Protein AF-A0AA91JRT8-F1 (afdb_monomer_lite)

Foldseek 3Di:
DDPPPPPPPPPPVPQDDLVRLCVVCVVVVHQSVVSVVVNVVSHDCVRPVLLPDDLVNLCVSCVRRVHHSVSSVVSNCCSPVVVVPPD

pLDDT: mean 79.87, std 20.4, range [36.44, 96.62]

Radius of gyration: 16.54 Å; chains: 1; bounding box: 25×32×59 Å

Sequence (87 aa):
MSSNSVLTATTTVKTLSLADWLVIADTLNYERLWAFDKFNQHSSSETYDLSALTLKDWEEIAELIGCDTYWANRRYRAHTVGSKSSR

Secondary structure (DSSP, 8-state):
--------TTS------HHHHHHHHHHHT--HHHHHHHHHHH--TTT--TTS--HHHHHHHHHHHT--HHHHHHHHHHHHHHTTTT-

Structure (mmCIF, N/CA/C/O backbone):
data_AF-A0AA91JRT8-F1
#
_entry.id   AF-A0AA91JRT8-F1
#
loop_
_atom_site.group_PDB
_atom_site.id
_atom_site.type_symbol
_atom_site.label_atom_id
_atom_site.label_alt_id
_atom_site.label_comp_id
_atom_site.label_asym_id
_atom_site.label_entity_id
_atom_site.label_seq_id
_atom_site.pdbx_PDB_ins_code
_atom_site.Cartn_x
_atom_site.Cartn_y
_atom_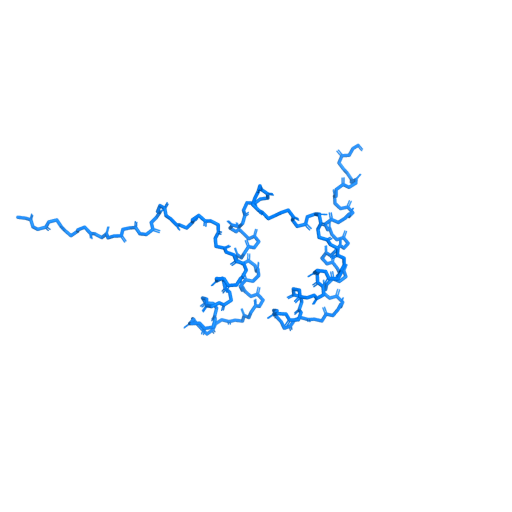site.Cartn_z
_atom_site.occupancy
_atom_site.B_iso_or_equiv
_atom_site.auth_seq_id
_atom_site.auth_comp_id
_atom_site.auth_asym_id
_atom_site.auth_atom_id
_atom_site.pdbx_PDB_model_num
ATOM 1 N N . MET A 1 1 ? -1.461 22.698 -41.647 1.00 38.19 1 MET A N 1
ATOM 2 C CA . MET A 1 1 ? -0.799 22.722 -40.327 1.00 38.19 1 MET A CA 1
ATOM 3 C C . MET A 1 1 ? -1.388 21.579 -39.529 1.00 38.19 1 MET A C 1
ATOM 5 O O . MET A 1 1 ? -2.552 21.648 -39.164 1.00 38.19 1 MET A O 1
ATOM 9 N N . SER A 1 2 ? -0.648 20.480 -39.409 1.00 36.44 2 SER A N 1
ATOM 10 C CA . SER A 1 2 ? -1.123 19.269 -38.739 1.00 36.44 2 SER A CA 1
ATOM 11 C C . SER A 1 2 ? -1.046 19.484 -37.233 1.00 36.44 2 SER A C 1
ATOM 13 O O . SER A 1 2 ? 0.043 19.643 -36.686 1.00 36.44 2 SER A O 1
ATOM 15 N N . SER A 1 3 ? -2.203 19.544 -36.578 1.00 40.03 3 SER A N 1
ATOM 16 C CA . SER A 1 3 ? -2.293 19.560 -35.123 1.00 40.03 3 SER A CA 1
ATOM 17 C C . SER A 1 3 ? -1.744 18.240 -34.592 1.00 40.03 3 SER A C 1
ATOM 19 O O . SER A 1 3 ? -2.398 17.206 -34.690 1.00 40.03 3 SER A O 1
ATOM 21 N N . ASN A 1 4 ? -0.530 18.272 -34.043 1.00 43.22 4 ASN A N 1
ATOM 22 C CA . ASN A 1 4 ? -0.029 17.217 -33.173 1.00 43.22 4 ASN A CA 1
ATOM 23 C C . ASN A 1 4 ? -0.874 17.246 -31.898 1.00 43.22 4 ASN A C 1
ATOM 25 O O . ASN A 1 4 ? -0.526 17.908 -30.921 1.00 43.22 4 ASN A O 1
ATOM 29 N N . SER A 1 5 ? -2.015 16.562 -31.922 1.00 42.59 5 SER A N 1
ATOM 30 C CA . SER A 1 5 ? -2.756 16.225 -30.715 1.00 42.59 5 SER A CA 1
ATOM 31 C C . SER A 1 5 ? -1.901 15.243 -29.925 1.00 42.59 5 SER A C 1
ATOM 33 O O . SER A 1 5 ? -2.034 14.029 -30.054 1.00 42.59 5 SER A O 1
ATOM 35 N N . VAL A 1 6 ? -0.977 15.777 -29.125 1.00 45.22 6 VAL A N 1
ATOM 36 C CA . VAL A 1 6 ? -0.426 15.045 -27.992 1.00 45.22 6 VAL A CA 1
ATOM 37 C C . VAL A 1 6 ? -1.644 14.674 -27.163 1.00 45.22 6 VAL A C 1
ATOM 39 O O . VAL A 1 6 ? -2.307 15.547 -26.607 1.00 45.22 6 VAL A O 1
ATOM 42 N N . LEU A 1 7 ? -1.987 13.389 -27.159 1.00 38.03 7 LEU A N 1
ATOM 43 C CA . LEU A 1 7 ? -2.854 12.790 -26.158 1.00 38.03 7 LEU A CA 1
ATOM 44 C C . LEU A 1 7 ? -2.198 13.070 -24.806 1.00 38.03 7 LEU A C 1
ATOM 46 O O . LEU A 1 7 ? -1.391 12.292 -24.305 1.00 38.03 7 LEU A O 1
ATOM 50 N N . THR A 1 8 ? -2.476 14.237 -24.238 1.00 40.78 8 THR A N 1
ATOM 51 C CA . THR A 1 8 ? -2.138 14.541 -22.862 1.00 40.78 8 THR A CA 1
ATOM 52 C C . THR A 1 8 ? -3.003 13.604 -22.038 1.00 40.78 8 THR A C 1
ATOM 54 O O . THR A 1 8 ? -4.202 13.829 -21.880 1.00 40.78 8 THR A O 1
ATOM 57 N N . ALA A 1 9 ? -2.405 12.516 -21.550 1.00 43.66 9 ALA A N 1
ATOM 58 C CA . ALA A 1 9 ? -2.976 11.580 -20.583 1.00 43.66 9 ALA A CA 1
ATOM 59 C C . ALA A 1 9 ? -3.192 12.258 -19.210 1.00 43.66 9 ALA A C 1
ATOM 61 O O . ALA A 1 9 ? -2.901 11.701 -18.160 1.00 43.66 9 ALA A O 1
ATOM 62 N N . THR A 1 10 ? -3.645 13.509 -19.208 1.00 43.62 10 THR A N 1
ATOM 63 C CA . THR A 1 10 ? -3.747 14.384 -18.042 1.00 43.62 10 THR A CA 1
ATOM 64 C C . THR A 1 10 ? -5.104 14.288 -17.358 1.00 43.62 10 THR A C 1
ATOM 66 O O . THR A 1 10 ? -5.254 14.807 -16.260 1.00 43.62 10 THR A O 1
ATOM 69 N N . THR A 1 11 ? -6.097 13.628 -17.959 1.00 42.22 11 THR A N 1
ATOM 70 C CA . THR A 1 11 ? -7.492 13.689 -17.479 1.00 42.22 11 THR A CA 1
ATOM 71 C C . THR A 1 11 ? -8.053 12.378 -16.930 1.00 42.22 11 THR A C 1
ATOM 73 O O . THR A 1 11 ? -9.159 12.382 -16.391 1.00 42.22 11 THR A O 1
ATOM 76 N N . THR A 1 12 ? -7.292 11.278 -16.975 1.00 42.19 12 THR A N 1
ATOM 77 C CA . THR A 1 12 ? -7.754 9.974 -16.461 1.00 42.19 12 THR A CA 1
ATOM 78 C C . THR A 1 12 ? -6.711 9.241 -15.621 1.00 42.19 12 THR A C 1
ATOM 80 O O . THR A 1 12 ? -6.795 8.031 -15.466 1.00 42.19 12 THR A O 1
ATOM 83 N N . VAL A 1 13 ? -5.773 9.943 -14.978 1.00 48.56 13 VAL A N 1
ATOM 84 C CA . VAL A 1 13 ? -5.152 9.400 -13.751 1.00 48.56 13 VAL A CA 1
ATOM 85 C C . VAL A 1 13 ? -6.149 9.613 -12.602 1.00 48.56 13 VAL A C 1
ATOM 87 O O . VAL A 1 13 ? -5.878 10.298 -11.621 1.00 48.56 13 VAL A O 1
ATOM 90 N N . LYS A 1 14 ? -7.379 9.108 -12.756 1.00 53.16 14 LYS A N 1
ATOM 91 C CA . LYS A 1 14 ? -8.325 9.009 -11.645 1.00 53.16 14 LYS A CA 1
ATOM 92 C C . LYS A 1 14 ? -7.810 7.875 -10.768 1.00 53.16 14 LYS A C 1
ATOM 94 O O . LYS A 1 14 ? -7.952 6.719 -11.138 1.00 53.16 14 LYS A O 1
ATOM 99 N N . THR A 1 15 ? -7.130 8.254 -9.685 1.00 67.75 15 THR A N 1
ATOM 100 C CA . THR A 1 15 ? -6.699 7.417 -8.550 1.00 67.75 15 THR A CA 1
ATOM 101 C C . THR A 1 15 ? -6.360 5.972 -8.923 1.00 67.75 15 THR A C 1
ATOM 103 O O . THR A 1 15 ? -7.147 5.061 -8.661 1.00 67.75 15 THR A O 1
ATOM 106 N N . LEU A 1 16 ? -5.184 5.774 -9.526 1.00 81.31 16 LEU A N 1
ATOM 107 C CA . LEU A 1 16 ? -4.612 4.442 -9.730 1.00 81.31 16 LEU A CA 1
ATOM 108 C C . LEU A 1 16 ? -4.611 3.659 -8.407 1.00 81.31 16 LEU A C 1
ATOM 110 O O . LEU A 1 16 ? -4.263 4.207 -7.356 1.00 81.31 16 LEU A O 1
ATOM 114 N N . SER A 1 17 ? -5.022 2.394 -8.466 1.00 88.44 17 SER A N 1
ATOM 115 C CA . SER A 1 17 ? -4.970 1.475 -7.330 1.00 88.44 17 SER A CA 1
ATOM 116 C C . SER A 1 17 ? -3.525 1.108 -6.985 1.00 88.44 17 SER A C 1
ATOM 118 O O . SER A 1 17 ? -2.606 1.321 -7.778 1.00 88.44 17 SER A O 1
ATOM 120 N N . LEU A 1 18 ? -3.303 0.515 -5.809 1.00 90.00 18 LEU A N 1
ATOM 121 C CA . LEU A 1 18 ? -1.983 -0.019 -5.457 1.00 90.00 18 LEU A CA 1
ATOM 122 C C . LEU A 1 18 ? -1.503 -1.063 -6.481 1.00 90.00 18 LEU A C 1
ATOM 124 O O . LEU A 1 18 ? -0.325 -1.078 -6.828 1.00 90.00 18 LEU A O 1
ATOM 128 N N . ALA A 1 19 ? -2.411 -1.889 -7.010 1.00 91.31 19 ALA A N 1
ATOM 129 C CA . ALA A 1 19 ? -2.084 -2.874 -8.037 1.00 91.31 19 ALA A CA 1
ATOM 130 C C . ALA A 1 19 ? -1.585 -2.214 -9.332 1.00 91.31 19 ALA A C 1
ATOM 132 O O . ALA A 1 19 ? -0.590 -2.658 -9.901 1.00 91.31 19 ALA A O 1
ATOM 133 N N . ASP A 1 20 ? -2.213 -1.116 -9.758 1.00 91.31 20 ASP A N 1
ATOM 134 C CA . ASP A 1 20 ? -1.768 -0.363 -10.936 1.00 91.31 20 ASP A CA 1
ATOM 135 C C . ASP A 1 20 ? -0.360 0.213 -10.730 1.00 91.31 20 ASP A C 1
ATOM 137 O O . ASP A 1 20 ? 0.496 0.121 -11.610 1.00 91.31 20 ASP A O 1
ATOM 141 N N . TRP A 1 21 ? -0.086 0.766 -9.545 1.00 92.25 21 TRP A N 1
ATOM 142 C CA . TRP A 1 21 ? 1.243 1.281 -9.212 1.00 92.25 21 TRP A CA 1
ATOM 143 C C . TRP A 1 21 ? 2.308 0.186 -9.149 1.00 92.25 21 TRP A C 1
ATOM 145 O O . TRP A 1 21 ? 3.445 0.439 -9.547 1.00 92.25 21 TRP A O 1
ATOM 155 N N . LEU A 1 22 ? 1.958 -1.020 -8.692 1.00 94.19 22 LEU A N 1
ATOM 156 C CA . LEU A 1 22 ? 2.862 -2.174 -8.702 1.00 94.19 22 LEU A CA 1
ATOM 157 C C . LEU A 1 22 ? 3.223 -2.581 -10.134 1.00 94.19 22 LEU A C 1
ATOM 159 O O . LEU A 1 22 ? 4.401 -2.752 -10.435 1.00 94.19 22 LEU A O 1
ATOM 163 N N . VAL A 1 23 ? 2.241 -2.635 -11.040 1.00 94.62 23 VAL A N 1
ATOM 164 C CA . VAL A 1 23 ? 2.487 -2.910 -12.468 1.00 94.62 23 VAL A CA 1
ATOM 165 C C . VAL A 1 23 ? 3.391 -1.843 -13.091 1.00 94.62 23 VAL A C 1
ATOM 167 O O . VAL A 1 23 ? 4.296 -2.169 -13.862 1.00 94.62 23 VAL A O 1
ATOM 170 N N . ILE A 1 24 ? 3.188 -0.566 -12.750 1.00 91.81 24 ILE A N 1
ATOM 171 C CA . ILE A 1 24 ? 4.053 0.529 -13.214 1.00 91.81 24 ILE A CA 1
ATOM 172 C C . ILE A 1 24 ? 5.477 0.364 -12.675 1.00 91.81 24 ILE A C 1
ATOM 174 O O . ILE A 1 24 ? 6.428 0.523 -13.439 1.00 91.81 24 ILE A O 1
ATOM 178 N N . ALA A 1 25 ? 5.637 0.045 -11.388 1.00 94.25 25 ALA A N 1
ATOM 179 C CA . ALA A 1 25 ? 6.948 -0.166 -10.786 1.00 94.25 25 ALA A CA 1
ATOM 180 C C . ALA A 1 25 ? 7.698 -1.311 -11.472 1.00 94.25 25 ALA A C 1
ATOM 182 O O . ALA A 1 25 ? 8.829 -1.110 -11.905 1.00 94.25 25 ALA A O 1
ATOM 183 N N . ASP A 1 26 ? 7.042 -2.454 -11.675 1.00 94.62 26 ASP A N 1
ATOM 184 C CA . ASP A 1 26 ? 7.626 -3.599 -12.378 1.00 94.62 26 ASP A CA 1
ATOM 185 C C . ASP A 1 26 ? 8.010 -3.228 -13.827 1.00 94.62 26 ASP A C 1
ATOM 187 O O . ASP A 1 26 ? 9.104 -3.548 -14.290 1.00 94.62 26 ASP A O 1
ATOM 191 N N . THR A 1 27 ? 7.154 -2.478 -14.532 1.00 96.62 27 THR A N 1
ATOM 192 C CA . THR A 1 27 ? 7.404 -2.028 -15.918 1.00 96.62 27 THR A CA 1
ATOM 193 C C . THR A 1 27 ? 8.600 -1.077 -16.024 1.00 96.62 27 THR A C 1
ATOM 195 O O . THR A 1 27 ? 9.346 -1.121 -17.002 1.00 96.62 27 THR A O 1
ATOM 198 N N . LEU A 1 28 ? 8.779 -0.201 -15.033 1.00 95.00 28 LEU A N 1
ATOM 199 C CA . LEU A 1 28 ? 9.858 0.790 -14.986 1.00 95.00 28 LEU A CA 1
ATOM 200 C C . LEU A 1 28 ? 11.098 0.294 -14.227 1.00 95.00 28 LEU A C 1
ATOM 202 O O . LEU A 1 28 ? 12.066 1.045 -14.096 1.00 95.00 28 LEU A O 1
ATOM 206 N N . ASN A 1 29 ? 11.083 -0.956 -13.755 1.00 95.56 29 ASN A N 1
ATOM 207 C CA . ASN A 1 29 ? 12.125 -1.557 -12.927 1.00 95.56 29 ASN A CA 1
ATOM 208 C C . ASN A 1 29 ? 12.422 -0.746 -11.645 1.00 95.56 29 ASN A C 1
ATOM 210 O O . ASN A 1 29 ? 13.579 -0.530 -11.275 1.00 95.56 29 ASN A O 1
ATOM 214 N N . TYR A 1 30 ? 11.365 -0.274 -10.982 1.00 94.94 30 TYR A N 1
ATOM 215 C CA . TYR A 1 30 ? 11.411 0.339 -9.655 1.00 94.94 30 TYR A CA 1
ATOM 216 C C . TYR A 1 30 ? 11.055 -0.662 -8.555 1.00 94.94 30 TYR A C 1
ATOM 218 O O . TYR A 1 30 ? 10.411 -1.681 -8.786 1.00 94.94 30 TYR A O 1
ATOM 226 N N . GLU A 1 31 ? 11.456 -0.344 -7.326 1.00 95.00 31 GLU A N 1
ATOM 227 C CA . GLU A 1 31 ? 11.106 -1.143 -6.153 1.00 95.00 31 GLU A CA 1
ATOM 228 C C . GLU A 1 31 ? 9.601 -1.089 -5.863 1.00 95.00 31 GLU A C 1
ATOM 230 O O . GLU A 1 31 ? 8.942 -0.066 -6.045 1.00 95.00 31 GLU A O 1
ATOM 235 N N . ARG A 1 32 ? 9.040 -2.164 -5.311 1.00 94.25 32 ARG A N 1
ATOM 236 C CA . ARG A 1 32 ? 7.612 -2.193 -4.960 1.00 94.25 32 ARG A CA 1
ATOM 237 C C . ARG A 1 32 ? 7.237 -1.219 -3.840 1.00 94.25 32 ARG A C 1
ATOM 239 O O . ARG A 1 32 ? 6.106 -0.743 -3.805 1.00 94.25 32 ARG A O 1
ATOM 246 N N . LEU A 1 33 ? 8.180 -0.850 -2.968 1.00 94.3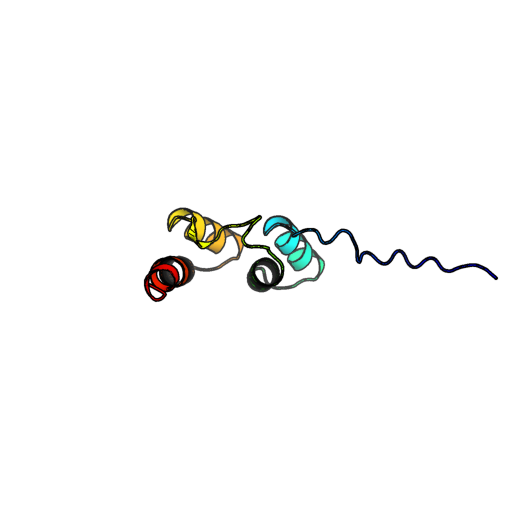8 33 LEU A N 1
ATOM 247 C CA . LEU A 1 33 ? 7.959 0.207 -1.976 1.00 94.38 33 LEU A CA 1
ATOM 248 C C . LEU A 1 33 ? 7.690 1.568 -2.642 1.00 94.38 33 LEU A C 1
ATOM 250 O O . LEU A 1 33 ? 6.830 2.318 -2.181 1.00 94.38 33 LEU A O 1
ATOM 254 N N . TRP A 1 34 ? 8.341 1.852 -3.775 1.00 95.12 34 TRP A N 1
ATOM 255 C CA . TRP A 1 34 ? 8.070 3.058 -4.560 1.00 95.12 34 TRP A CA 1
ATOM 256 C C . TRP A 1 34 ? 6.624 3.086 -5.073 1.00 95.12 34 TRP A C 1
ATOM 258 O O . TRP A 1 34 ? 5.992 4.144 -5.062 1.00 95.12 34 TRP A O 1
ATOM 268 N N . ALA A 1 35 ? 6.066 1.931 -5.459 1.00 94.19 35 ALA A N 1
ATOM 269 C CA . ALA A 1 35 ? 4.666 1.831 -5.873 1.00 94.19 35 ALA A CA 1
ATOM 270 C C . ALA A 1 35 ? 3.716 2.270 -4.752 1.00 94.19 35 ALA A C 1
ATOM 272 O O . ALA A 1 35 ? 2.781 3.033 -4.992 1.00 94.19 35 ALA A O 1
ATOM 273 N N . PHE A 1 36 ? 3.984 1.834 -3.518 1.00 93.62 36 PHE A N 1
ATOM 274 C CA . PHE A 1 36 ? 3.196 2.234 -2.356 1.00 93.62 36 PHE A CA 1
ATOM 275 C C . PHE A 1 36 ? 3.302 3.734 -2.067 1.00 93.62 36 PHE A C 1
ATOM 277 O O . PHE A 1 36 ? 2.290 4.381 -1.802 1.00 93.62 36 PHE A O 1
ATOM 284 N N . ASP A 1 37 ? 4.502 4.310 -2.158 1.00 92.69 37 ASP A N 1
ATOM 285 C CA . ASP A 1 37 ? 4.688 5.749 -1.954 1.00 92.69 37 ASP A CA 1
ATOM 286 C C . ASP A 1 37 ? 3.915 6.570 -2.998 1.00 92.69 37 ASP A C 1
ATOM 288 O O . ASP A 1 37 ? 3.307 7.589 -2.661 1.00 92.69 37 ASP A O 1
ATOM 292 N N . LYS A 1 38 ? 3.866 6.105 -4.253 1.00 92.19 38 LYS A N 1
ATOM 293 C CA . LYS A 1 38 ? 3.063 6.732 -5.312 1.00 92.19 38 LYS A CA 1
ATOM 294 C C . LYS A 1 38 ? 1.571 6.541 -5.136 1.00 92.19 38 LYS A C 1
ATOM 296 O O . LYS A 1 38 ? 0.831 7.510 -5.308 1.00 92.19 38 LYS A O 1
ATOM 301 N N . PHE A 1 39 ? 1.143 5.352 -4.732 1.00 91.12 39 PHE A N 1
ATOM 302 C CA . PHE A 1 39 ? -0.232 5.108 -4.327 1.00 91.12 39 PHE A CA 1
ATOM 303 C C . PHE A 1 39 ? -0.644 6.107 -3.245 1.00 91.12 39 PHE A C 1
ATOM 305 O O . PHE A 1 39 ? -1.556 6.885 -3.483 1.00 91.12 39 PHE A O 1
ATOM 312 N N . ASN A 1 40 ? 0.098 6.203 -2.141 1.00 87.94 40 ASN A N 1
ATOM 313 C CA . ASN A 1 40 ? -0.227 7.098 -1.031 1.00 87.94 40 ASN A CA 1
ATOM 314 C C . ASN A 1 40 ? -0.152 8.597 -1.401 1.00 87.94 40 ASN A C 1
ATOM 316 O O . ASN A 1 40 ? -0.894 9.406 -0.853 1.00 87.94 40 ASN A O 1
ATOM 320 N N . GLN A 1 41 ? 0.730 8.987 -2.331 1.00 87.31 41 GLN A N 1
ATOM 321 C CA . GLN A 1 41 ? 0.848 10.371 -2.811 1.00 87.31 41 GLN A CA 1
ATOM 322 C C . GLN A 1 41 ? -0.321 10.795 -3.719 1.00 87.31 41 GLN A C 1
ATOM 324 O O . GLN A 1 41 ? -0.674 11.975 -3.748 1.00 87.31 41 GLN A O 1
ATOM 329 N N . HIS A 1 42 ? -0.881 9.863 -4.495 1.00 85.00 42 HIS A N 1
ATOM 330 C CA . HIS A 1 42 ? -1.852 10.157 -5.555 1.00 85.00 42 HIS A CA 1
ATOM 331 C C . HIS A 1 42 ? -3.255 9.579 -5.302 1.00 85.00 42 HIS A C 1
ATOM 333 O O . HIS A 1 42 ? -4.187 9.892 -6.048 1.00 85.00 42 HIS A O 1
ATOM 339 N N . SER A 1 43 ? -3.433 8.752 -4.271 1.00 82.38 43 SER A N 1
ATOM 340 C CA . SER A 1 43 ? -4.732 8.256 -3.820 1.00 82.38 43 SER A CA 1
ATOM 341 C C . SER A 1 43 ? -5.513 9.351 -3.098 1.00 82.38 43 SER A C 1
ATOM 343 O O . SER A 1 43 ? -4.960 10.068 -2.266 1.00 82.38 43 SER A O 1
ATOM 345 N N . SER A 1 44 ? -6.817 9.440 -3.360 1.00 78.81 44 SER A N 1
ATOM 346 C CA . SER A 1 44 ? -7.735 10.220 -2.525 1.00 78.81 44 SER A CA 1
ATOM 347 C C . SER A 1 44 ? -8.220 9.371 -1.352 1.00 78.81 44 SER A C 1
ATOM 349 O O . SER A 1 44 ? -8.570 8.205 -1.550 1.00 78.81 44 SER A O 1
ATOM 351 N N . SE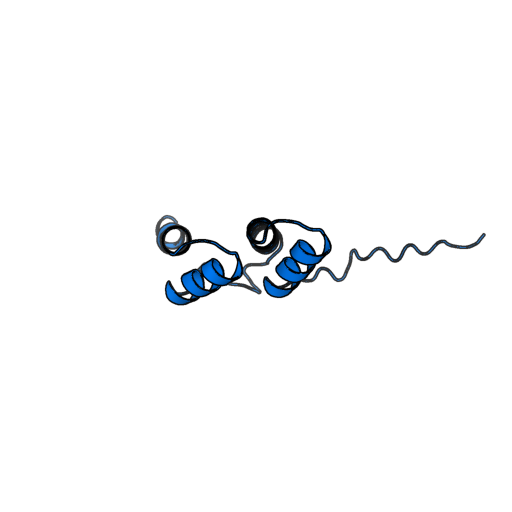R A 1 45 ? -8.325 9.965 -0.161 1.00 74.19 45 SER A N 1
ATOM 352 C CA . SER A 1 45 ? -8.947 9.325 1.006 1.00 74.19 45 SER A CA 1
ATOM 353 C C . SER A 1 45 ? -10.438 9.035 0.807 1.00 74.19 45 SER A C 1
ATOM 355 O O . SER A 1 45 ? -10.988 8.194 1.506 1.00 74.19 45 SER A O 1
ATOM 357 N N . GLU A 1 46 ? -11.095 9.703 -0.148 1.00 77.25 46 GLU A N 1
ATOM 358 C CA . GLU A 1 46 ? -12.478 9.392 -0.544 1.00 77.25 46 GLU A CA 1
ATOM 359 C C . GLU A 1 46 ? -12.582 8.040 -1.264 1.00 77.25 46 GLU A C 1
ATOM 361 O O . GLU A 1 46 ? -13.613 7.376 -1.190 1.00 77.25 46 GLU A O 1
ATOM 366 N N . THR A 1 47 ? -11.514 7.632 -1.957 1.00 79.56 47 THR A N 1
ATOM 367 C CA . THR A 1 47 ? -11.452 6.362 -2.692 1.00 79.56 47 THR A CA 1
ATOM 368 C C . THR A 1 47 ? -10.821 5.260 -1.846 1.00 79.56 47 THR A C 1
ATOM 370 O O . THR A 1 47 ? -11.270 4.118 -1.889 1.00 79.56 47 THR A O 1
ATOM 373 N N . TYR A 1 48 ? -9.776 5.593 -1.083 1.00 80.94 48 TYR A N 1
ATOM 374 C CA . TYR A 1 48 ? -9.005 4.646 -0.282 1.00 80.94 48 TYR A CA 1
ATOM 375 C C . TYR A 1 48 ? -8.816 5.186 1.137 1.00 80.94 48 TYR A C 1
ATOM 377 O O . TYR A 1 48 ? -7.871 5.927 1.417 1.00 80.94 48 TYR A O 1
ATOM 385 N N . ASP A 1 49 ? -9.706 4.804 2.049 1.00 85.06 49 ASP A N 1
ATOM 386 C CA . ASP A 1 49 ? -9.572 5.164 3.459 1.00 85.06 49 ASP A CA 1
ATOM 387 C C . ASP A 1 49 ? -8.581 4.231 4.171 1.00 85.06 49 ASP A C 1
ATOM 389 O O . ASP A 1 49 ? -8.940 3.191 4.725 1.00 85.06 49 ASP A O 1
ATOM 393 N N . LEU A 1 50 ? -7.307 4.630 4.186 1.00 86.38 50 LEU A N 1
ATOM 394 C CA . LEU A 1 50 ? -6.246 3.896 4.882 1.00 86.38 50 LEU A CA 1
ATOM 395 C C . LEU A 1 50 ? -6.424 3.873 6.408 1.00 86.38 50 LEU A C 1
ATOM 397 O O . LEU A 1 50 ? -5.779 3.070 7.082 1.00 86.38 50 LEU A O 1
ATOM 401 N N . SER A 1 51 ? 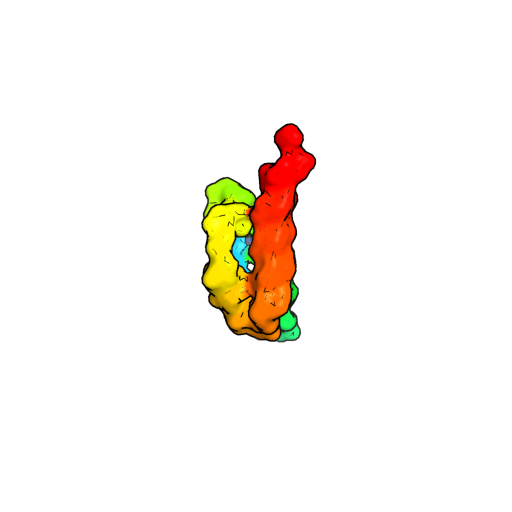-7.271 4.744 6.970 1.00 86.19 51 SER A N 1
ATOM 402 C CA . SER A 1 51 ? -7.560 4.760 8.409 1.00 86.19 51 SER A CA 1
ATOM 403 C C . SER A 1 51 ? -8.571 3.690 8.827 1.00 86.19 51 SER A C 1
ATOM 405 O O . SER A 1 51 ? -8.576 3.291 9.992 1.00 86.19 51 SER A O 1
ATOM 407 N N . ALA A 1 52 ? -9.370 3.183 7.882 1.00 88.44 52 ALA A N 1
ATOM 408 C CA . ALA A 1 52 ? -10.308 2.085 8.101 1.00 88.44 52 ALA A CA 1
ATOM 409 C C . ALA A 1 52 ? -9.650 0.695 8.011 1.00 88.44 52 ALA A C 1
ATOM 411 O O . ALA A 1 52 ? -10.271 -0.299 8.389 1.00 88.44 52 ALA A O 1
ATOM 412 N N . LEU A 1 53 ? -8.406 0.617 7.524 1.00 89.44 53 LEU A N 1
ATOM 413 C CA . LEU A 1 53 ? -7.676 -0.640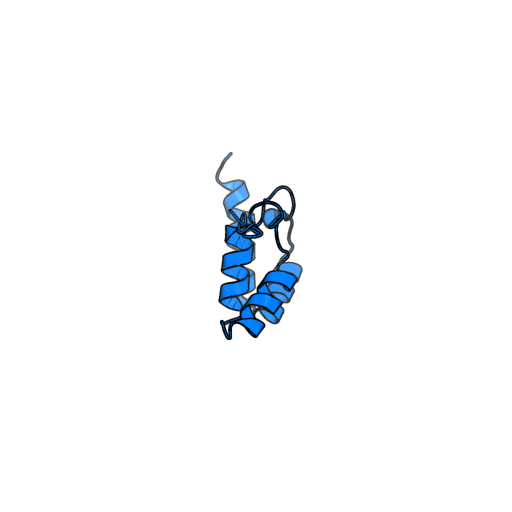 7.370 1.00 89.44 53 LEU A CA 1
ATOM 414 C C . LEU A 1 53 ? -7.303 -1.265 8.719 1.00 89.44 53 LEU A C 1
ATOM 416 O O . LEU A 1 53 ? -6.785 -0.608 9.630 1.00 89.44 53 LEU A O 1
ATOM 420 N N . THR A 1 54 ? -7.512 -2.574 8.821 1.00 93.75 54 THR A N 1
ATOM 421 C CA . THR A 1 54 ? -7.085 -3.392 9.956 1.00 93.75 54 THR A CA 1
ATOM 422 C C . THR A 1 54 ? -5.589 -3.691 9.880 1.00 93.75 54 THR A C 1
ATOM 424 O O . THR A 1 54 ? -4.958 -3.546 8.835 1.00 93.75 54 THR A O 1
ATOM 427 N N . LEU A 1 55 ? -4.996 -4.158 10.984 1.00 94.25 55 LEU A N 1
ATOM 428 C CA . LEU A 1 55 ? -3.599 -4.601 10.972 1.00 94.25 55 LEU A CA 1
ATOM 429 C C . LEU A 1 55 ? -3.349 -5.696 9.921 1.00 94.25 55 LEU A C 1
ATOM 431 O O . LEU A 1 55 ? -2.312 -5.669 9.269 1.00 94.25 55 LEU A O 1
ATOM 435 N N . LYS A 1 56 ? -4.308 -6.608 9.724 1.00 94.75 56 LYS A N 1
ATOM 436 C CA . LYS A 1 56 ? -4.189 -7.681 8.735 1.00 94.75 56 LYS A CA 1
ATOM 437 C C . LYS A 1 56 ? -4.100 -7.126 7.311 1.00 94.75 56 LYS A C 1
ATOM 439 O O . LYS A 1 56 ? -3.245 -7.557 6.550 1.00 94.75 56 LYS A O 1
ATOM 444 N N . ASP A 1 57 ? -4.911 -6.122 6.981 1.00 94.19 57 ASP A N 1
ATOM 445 C CA . ASP A 1 57 ? -4.843 -5.472 5.666 1.00 94.19 57 ASP A CA 1
ATOM 446 C C . ASP A 1 57 ? -3.466 -4.817 5.445 1.00 94.19 57 ASP A C 1
ATOM 448 O O . ASP A 1 57 ? -2.896 -4.879 4.358 1.00 94.19 57 ASP A O 1
ATOM 452 N N . TRP A 1 58 ? -2.880 -4.230 6.495 1.00 94.62 58 TRP A N 1
ATOM 453 C CA . TRP A 1 58 ? -1.521 -3.684 6.441 1.00 94.62 58 TRP A CA 1
ATOM 454 C C . TRP A 1 58 ? -0.437 -4.756 6.277 1.00 94.62 58 TRP A C 1
ATOM 456 O O . TRP A 1 58 ? 0.575 -4.486 5.631 1.00 94.62 58 TRP A O 1
ATOM 466 N N . GLU A 1 59 ? -0.621 -5.945 6.853 1.00 95.50 59 GLU A N 1
ATOM 467 C CA . GLU A 1 59 ? 0.276 -7.094 6.663 1.00 95.50 59 GLU A CA 1
ATOM 468 C C . GLU A 1 59 ? 0.205 -7.620 5.224 1.00 95.50 59 GLU A C 1
ATOM 470 O O . GLU A 1 59 ? 1.248 -7.849 4.615 1.00 95.50 59 GLU A O 1
ATOM 475 N N . GLU A 1 60 ? -0.996 -7.710 4.646 1.00 94.94 60 GLU A N 1
ATOM 476 C CA . GLU A 1 60 ? -1.198 -8.080 3.238 1.00 94.94 60 GLU A CA 1
ATOM 477 C C . GLU A 1 60 ? -0.555 -7.047 2.292 1.00 94.94 60 GLU A C 1
ATOM 479 O O . GLU A 1 60 ? 0.146 -7.408 1.346 1.00 94.94 60 GLU A O 1
ATOM 484 N N . ILE A 1 61 ? -0.703 -5.747 2.581 1.00 94.06 61 ILE A N 1
ATOM 485 C CA . ILE A 1 61 ? -0.001 -4.686 1.840 1.00 94.06 61 ILE A CA 1
ATOM 486 C C . ILE A 1 61 ? 1.517 -4.847 1.964 1.00 94.06 61 ILE A C 1
ATOM 488 O O . ILE A 1 61 ? 2.215 -4.713 0.959 1.00 94.06 61 ILE A O 1
ATOM 492 N N . ALA A 1 62 ? 2.039 -5.126 3.163 1.00 95.12 62 ALA A N 1
ATOM 493 C CA . ALA A 1 62 ? 3.473 -5.301 3.385 1.00 95.12 62 ALA A CA 1
ATOM 494 C C . ALA A 1 62 ? 4.032 -6.465 2.557 1.00 95.12 62 ALA A C 1
ATOM 496 O O . ALA A 1 62 ? 5.045 -6.290 1.884 1.00 95.12 62 ALA A O 1
ATOM 497 N N . GLU A 1 63 ? 3.339 -7.604 2.527 1.00 94.88 63 GLU A N 1
ATOM 498 C CA . GLU A 1 63 ? 3.711 -8.750 1.695 1.00 94.88 63 GLU A CA 1
ATOM 499 C C . GLU A 1 63 ? 3.759 -8.378 0.205 1.00 94.88 63 GLU A C 1
ATOM 501 O O . GLU A 1 63 ? 4.761 -8.637 -0.469 1.00 94.88 63 GLU A O 1
ATOM 506 N N . LEU A 1 64 ? 2.725 -7.692 -0.299 1.00 92.25 64 LEU A N 1
ATOM 507 C CA . LEU A 1 64 ? 2.655 -7.258 -1.699 1.00 92.25 64 LEU A CA 1
ATOM 508 C C . LEU A 1 64 ? 3.840 -6.371 -2.092 1.00 92.25 64 LEU A C 1
ATOM 510 O O . LEU A 1 64 ? 4.395 -6.521 -3.184 1.00 92.25 64 LEU A O 1
ATOM 514 N N . ILE A 1 65 ? 4.248 -5.466 -1.201 1.00 95.06 65 ILE A N 1
ATOM 515 C CA . ILE A 1 65 ? 5.307 -4.488 -1.475 1.00 95.06 65 ILE A CA 1
ATOM 516 C C . ILE A 1 65 ? 6.701 -4.957 -1.028 1.00 95.06 65 ILE A C 1
ATOM 518 O O . ILE A 1 65 ? 7.663 -4.200 -1.153 1.00 95.06 65 ILE A O 1
ATOM 522 N N . GLY A 1 66 ? 6.828 -6.191 -0.526 1.00 93.12 66 GLY A N 1
ATOM 523 C CA . GLY A 1 66 ? 8.099 -6.777 -0.086 1.00 93.12 66 GLY A CA 1
ATOM 524 C C . GLY A 1 66 ? 8.636 -6.225 1.240 1.00 93.12 66 GLY A C 1
ATOM 525 O O . GLY A 1 66 ? 9.845 -6.212 1.454 1.00 93.12 66 GLY A O 1
ATOM 526 N N . CYS A 1 67 ? 7.757 -5.741 2.115 1.00 95.56 67 CYS A N 1
ATOM 527 C CA . CYS A 1 67 ? 8.071 -5.268 3.462 1.00 95.56 67 CYS A CA 1
ATOM 528 C C . CYS A 1 67 ? 7.722 -6.309 4.539 1.00 95.56 67 CYS A C 1
ATOM 530 O O . CYS A 1 67 ? 6.975 -7.256 4.306 1.00 95.56 67 CYS A O 1
ATOM 532 N N . ASP A 1 68 ? 8.259 -6.116 5.745 1.00 95.81 68 ASP A N 1
ATOM 533 C CA . ASP A 1 68 ? 8.026 -7.005 6.884 1.00 95.81 68 ASP A CA 1
ATOM 534 C C . 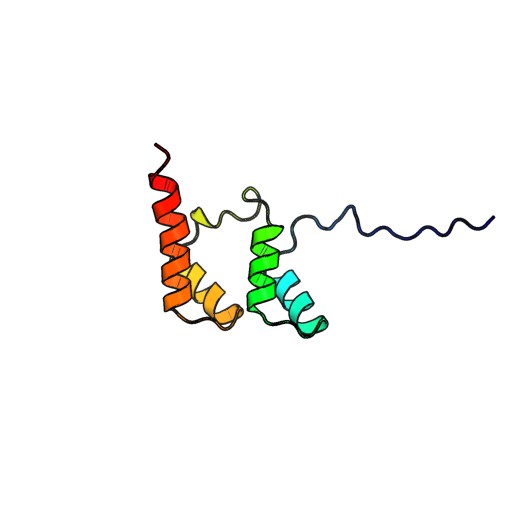ASP A 1 68 ? 6.800 -6.609 7.735 1.00 95.81 68 ASP A C 1
ATOM 536 O O . ASP A 1 68 ? 6.179 -5.551 7.580 1.00 95.81 68 ASP A O 1
ATOM 540 N N . THR A 1 69 ? 6.457 -7.466 8.699 1.00 95.44 69 THR A N 1
ATOM 541 C CA . THR A 1 69 ? 5.347 -7.229 9.638 1.00 95.44 69 THR A CA 1
ATOM 542 C C . THR A 1 69 ? 5.605 -6.054 10.583 1.00 95.44 69 THR A C 1
ATOM 544 O O . THR A 1 69 ? 4.665 -5.462 11.125 1.00 95.44 69 THR A O 1
ATOM 547 N N . TYR A 1 70 ? 6.866 -5.668 10.788 1.00 95.94 70 TYR A N 1
ATOM 548 C CA . TYR A 1 70 ? 7.214 -4.497 11.586 1.00 95.94 70 TYR A CA 1
ATOM 549 C C . TYR A 1 70 ? 6.842 -3.197 10.854 1.00 95.94 70 TYR A C 1
ATOM 551 O O . TYR A 1 70 ? 6.276 -2.283 11.468 1.00 95.94 70 TYR A O 1
ATOM 559 N N . TRP A 1 71 ? 7.065 -3.133 9.540 1.00 96.19 71 TRP A N 1
ATOM 560 C CA . TRP A 1 71 ? 6.586 -2.055 8.678 1.00 96.19 71 TRP A CA 1
ATOM 561 C C . TRP A 1 71 ? 5.058 -1.935 8.730 1.00 96.19 71 TRP A C 1
ATOM 563 O O . TRP A 1 71 ? 4.546 -0.836 8.972 1.00 96.19 71 TRP A O 1
ATOM 573 N N . ALA A 1 72 ? 4.337 -3.058 8.608 1.00 95.81 72 ALA A N 1
ATOM 574 C CA . ALA A 1 72 ? 2.871 -3.096 8.689 1.00 95.81 72 ALA A CA 1
ATOM 575 C C . ALA A 1 72 ? 2.362 -2.516 10.018 1.00 95.81 72 ALA A C 1
ATOM 577 O O . ALA A 1 72 ? 1.548 -1.589 10.045 1.00 95.81 72 ALA A O 1
ATOM 578 N N . ASN A 1 73 ? 2.925 -2.985 11.137 1.00 96.12 73 ASN A N 1
ATOM 579 C CA . ASN A 1 73 ? 2.586 -2.507 12.478 1.00 96.12 73 ASN A CA 1
ATOM 580 C C . ASN A 1 73 ? 2.834 -1.003 12.652 1.00 96.12 73 ASN A C 1
ATOM 582 O O . ASN A 1 73 ? 2.037 -0.306 13.288 1.00 96.12 73 ASN A O 1
ATOM 586 N N . ARG A 1 74 ? 3.934 -0.481 12.098 1.00 95.19 74 ARG A N 1
ATOM 587 C CA . ARG A 1 74 ? 4.248 0.952 12.153 1.00 95.19 74 ARG A CA 1
ATOM 588 C C . ARG A 1 74 ? 3.198 1.779 11.409 1.00 95.19 74 ARG A C 1
ATOM 590 O O . ARG A 1 74 ? 2.753 2.794 11.945 1.00 95.19 74 ARG A O 1
ATOM 597 N N . ARG A 1 75 ? 2.792 1.354 10.208 1.00 93.25 75 ARG A N 1
ATOM 598 C CA . ARG A 1 75 ? 1.765 2.044 9.409 1.00 93.25 75 ARG A CA 1
ATOM 599 C C . ARG A 1 75 ? 0.404 1.998 10.089 1.00 93.25 75 ARG A C 1
ATOM 601 O O . ARG A 1 75 ? -0.179 3.055 10.317 1.00 93.25 75 ARG A O 1
ATOM 608 N N . TYR A 1 76 ? -0.036 0.821 10.528 1.00 93.69 76 TYR A N 1
ATOM 609 C CA . TYR A 1 76 ? -1.282 0.673 11.279 1.00 93.69 76 TYR A CA 1
ATOM 610 C C . TYR A 1 76 ? -1.340 1.625 12.484 1.00 93.69 76 TYR A C 1
ATOM 612 O O . TYR A 1 76 ? -2.312 2.359 12.661 1.00 93.69 76 TYR A O 1
ATOM 620 N N . ARG A 1 77 ? -0.267 1.701 13.287 1.00 92.75 77 ARG A N 1
ATOM 621 C CA . ARG A 1 77 ? -0.189 2.636 14.424 1.00 92.75 77 ARG A CA 1
ATOM 622 C C . ARG A 1 77 ? -0.240 4.099 13.993 1.00 92.75 77 ARG A C 1
ATOM 624 O O . ARG A 1 77 ? -0.939 4.879 14.628 1.00 92.75 77 ARG A O 1
ATOM 631 N N . ALA A 1 78 ? 0.464 4.485 12.931 1.00 90.62 78 ALA A N 1
ATOM 632 C CA . ALA A 1 78 ? 0.439 5.863 12.442 1.00 90.62 78 ALA A CA 1
ATOM 633 C C . ALA A 1 78 ? -0.979 6.300 12.027 1.00 90.62 78 ALA A C 1
ATOM 635 O O . ALA A 1 78 ? -1.418 7.388 12.398 1.00 90.62 78 ALA A O 1
ATOM 636 N N . HIS A 1 79 ? -1.719 5.427 11.338 1.00 84.19 79 HIS A N 1
ATOM 637 C CA . HIS A 1 79 ? -3.070 5.718 10.847 1.00 84.19 79 HIS A CA 1
ATOM 638 C C . HIS A 1 79 ? -4.164 5.593 11.927 1.00 84.19 79 HIS A C 1
ATOM 640 O O . HIS A 1 79 ? -5.165 6.303 11.868 1.00 84.19 79 HIS A O 1
ATOM 646 N N . THR A 1 80 ? -3.961 4.769 12.962 1.00 81.62 80 THR A N 1
ATOM 647 C CA . THR A 1 80 ? -4.912 4.623 14.087 1.00 81.62 80 THR A CA 1
ATOM 648 C C . THR A 1 80 ? -4.677 5.584 15.252 1.00 81.62 80 THR A C 1
ATOM 650 O O . THR A 1 80 ? -5.614 5.906 15.983 1.00 81.62 80 THR A O 1
ATOM 653 N N . VAL A 1 81 ? -3.440 6.040 15.466 1.00 67.50 81 VAL A N 1
ATOM 654 C CA . VAL A 1 81 ? -3.099 6.999 16.533 1.00 67.50 81 VAL A CA 1
ATOM 655 C C . VAL A 1 81 ? -3.225 8.438 16.028 1.00 67.50 81 VAL A C 1
ATOM 657 O O . VAL A 1 81 ? -3.707 9.297 16.766 1.00 67.50 81 VAL A O 1
ATOM 660 N N . GLY A 1 82 ? -2.881 8.700 14.761 1.00 56.53 82 GLY A N 1
ATOM 661 C CA . GLY A 1 82 ? -3.040 10.017 14.136 1.00 56.53 82 GLY A CA 1
ATOM 662 C C . GLY A 1 82 ? -4.492 10.509 14.102 1.00 56.53 82 GLY A C 1
ATOM 663 O O . GLY A 1 82 ? -4.732 11.701 14.257 1.00 56.53 82 GLY A O 1
ATOM 664 N N . SER A 1 83 ? -5.468 9.600 14.015 1.00 52.47 83 SER A N 1
ATOM 665 C CA . SER A 1 83 ? -6.901 9.929 14.050 1.00 52.47 83 SER A CA 1
ATOM 666 C C . SER A 1 83 ? -7.429 10.320 15.439 1.00 52.47 83 SER A C 1
ATOM 668 O O . SER A 1 83 ? -8.508 10.902 15.545 1.00 52.47 83 SER A O 1
ATOM 670 N N . LYS A 1 84 ? -6.679 10.039 16.517 1.00 47.06 84 LYS A N 1
ATOM 671 C CA . LYS A 1 84 ? -7.069 10.374 17.900 1.00 47.06 84 LYS A CA 1
ATOM 672 C C . LYS A 1 84 ? -6.483 11.686 18.416 1.00 47.06 84 LYS A C 1
ATOM 674 O O . LYS A 1 84 ? -7.010 12.220 19.383 1.00 47.06 84 LYS A O 1
ATOM 679 N N . SER A 1 85 ? -5.425 12.212 17.798 1.00 44.38 85 SER A N 1
ATOM 680 C CA . SER A 1 85 ? -4.700 13.381 18.321 1.00 44.38 85 SER A CA 1
ATOM 681 C C . SER A 1 85 ? -5.244 14.738 17.844 1.00 44.38 85 SER A C 1
ATOM 683 O O . SER A 1 85 ? -4.638 15.765 18.140 1.00 44.38 85 SER A O 1
ATOM 685 N N . SER A 1 86 ? -6.364 14.757 17.113 1.00 46.16 86 SER A N 1
ATOM 686 C CA . SER A 1 86 ? -6.983 15.970 16.545 1.00 46.16 86 SER A CA 1
ATOM 687 C C . SER A 1 86 ? -8.361 16.305 17.137 1.00 46.16 86 SER A C 1
ATOM 689 O O . SER A 1 86 ? -9.136 17.009 16.492 1.00 46.16 86 SER A O 1
ATOM 691 N N . ARG A 1 87 ? -8.697 15.786 18.324 1.00 42.62 87 ARG A N 1
ATOM 692 C CA . ARG A 1 87 ? -9.939 16.113 19.043 1.00 42.62 87 ARG A CA 1
ATOM 693 C C . ARG A 1 87 ? -9.665 16.872 20.328 1.00 42.62 87 ARG A C 1
ATOM 695 O O . ARG A 1 87 ? -8.708 16.482 21.029 1.00 42.62 87 ARG A O 1
#